Protein AF-A0A4Q3E422-F1 (afdb_monomer_lite)

Structure (mmCIF, N/CA/C/O backbone):
data_AF-A0A4Q3E422-F1
#
_entry.id   AF-A0A4Q3E422-F1
#
loop_
_atom_site.group_PDB
_atom_site.id
_atom_site.type_symbol
_atom_site.label_atom_id
_atom_site.label_alt_id
_atom_site.label_comp_id
_atom_site.label_asym_id
_atom_site.label_entity_id
_atom_site.label_seq_id
_atom_site.pdbx_PDB_ins_code
_atom_site.Cartn_x
_atom_site.Cartn_y
_atom_site.Cartn_z
_atom_site.occupancy
_atom_site.B_iso_or_equiv
_atom_site.auth_seq_id
_atom_site.auth_comp_id
_atom_site.auth_asym_id
_atom_site.auth_atom_id
_atom_site.pdbx_PDB_model_num
ATOM 1 N N . MET A 1 1 ? 2.951 14.937 47.113 1.00 46.03 1 MET A N 1
ATOM 2 C CA . MET A 1 1 ? 3.422 14.580 45.761 1.00 46.03 1 MET A CA 1
ATOM 3 C C . MET A 1 1 ? 2.198 14.173 44.984 1.00 46.03 1 MET A C 1
ATOM 5 O O . MET A 1 1 ? 1.618 13.142 45.289 1.00 46.03 1 MET A O 1
ATOM 9 N N . ASP A 1 2 ? 1.747 15.062 44.110 1.00 48.03 2 ASP A N 1
ATOM 10 C CA . ASP A 1 2 ? 0.617 14.814 43.224 1.00 48.03 2 ASP A CA 1
ATOM 11 C C . ASP A 1 2 ? 1.120 13.920 42.080 1.00 48.03 2 ASP A C 1
ATOM 13 O O . ASP A 1 2 ? 2.033 14.305 41.349 1.00 48.03 2 ASP A O 1
ATOM 17 N N . LEU A 1 3 ? 0.631 12.681 42.018 1.00 59.44 3 LEU A N 1
ATOM 18 C CA . LEU A 1 3 ? 1.033 11.659 41.047 1.00 59.44 3 LEU A CA 1
ATOM 19 C C . LEU A 1 3 ? -0.002 11.597 39.920 1.00 59.44 3 LEU A C 1
ATOM 21 O O . LEU A 1 3 ? -0.572 10.548 39.639 1.00 59.44 3 LEU A O 1
ATOM 25 N N . THR A 1 4 ? -0.265 12.718 39.255 1.00 58.28 4 THR A N 1
ATOM 26 C CA . THR A 1 4 ? -1.031 12.730 38.000 1.00 58.28 4 THR A CA 1
ATOM 27 C C . THR A 1 4 ? -0.114 12.381 36.830 1.00 58.28 4 THR A C 1
ATOM 29 O O . THR A 1 4 ? 0.041 13.120 35.865 1.00 58.28 4 THR A O 1
ATOM 32 N N . GLN A 1 5 ? 0.520 11.210 36.907 1.00 60.44 5 GLN A N 1
ATOM 33 C CA . GLN A 1 5 ? 1.086 10.575 35.729 1.00 60.44 5 GLN A CA 1
ATOM 34 C C . GLN A 1 5 ? -0.089 9.903 35.022 1.00 60.44 5 GLN A C 1
ATOM 36 O O . GLN A 1 5 ? -0.426 8.756 35.304 1.00 60.44 5 GLN A O 1
ATOM 41 N N . THR A 1 6 ? -0.774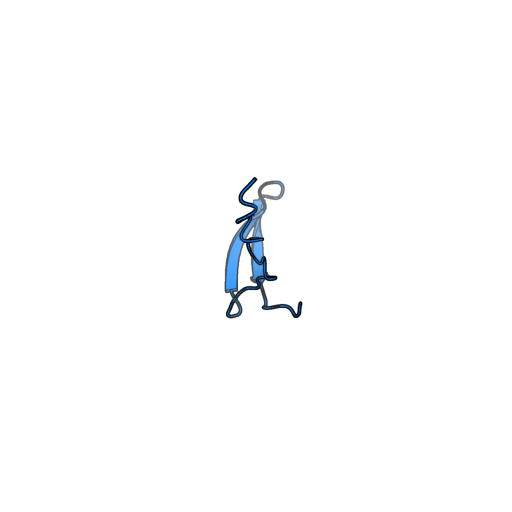 10.637 34.143 1.00 62.31 6 THR A N 1
ATOM 42 C CA . THR A 1 6 ? -1.600 10.014 33.105 1.00 62.31 6 THR A CA 1
ATOM 43 C C . THR A 1 6 ? -0.671 9.097 32.327 1.00 62.31 6 THR A C 1
ATOM 45 O O . THR 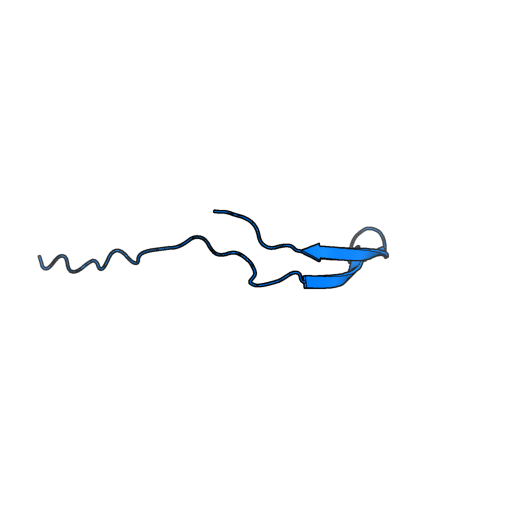A 1 6 ? 0.077 9.556 31.468 1.00 62.31 6 THR A O 1
ATOM 48 N N . ALA A 1 7 ? -0.639 7.818 32.703 1.00 66.50 7 ALA A N 1
ATOM 49 C CA . ALA A 1 7 ? 0.026 6.780 31.943 1.00 66.50 7 ALA A CA 1
ATOM 50 C C . ALA A 1 7 ? -0.580 6.843 30.543 1.00 66.50 7 ALA A C 1
ATOM 52 O O . ALA A 1 7 ? -1.757 6.538 30.352 1.00 66.50 7 ALA A O 1
ATOM 53 N N . GLN A 1 8 ? 0.185 7.386 29.602 1.00 74.00 8 GLN A N 1
ATOM 54 C CA . GLN A 1 8 ? -0.292 7.622 28.256 1.00 74.00 8 GLN A CA 1
ATOM 55 C C . GLN A 1 8 ? -0.495 6.245 27.636 1.00 74.00 8 GLN A C 1
ATOM 57 O O . GLN A 1 8 ? 0.460 5.503 27.433 1.00 74.00 8 GLN A O 1
ATOM 62 N N . GLN A 1 9 ? -1.756 5.854 27.477 1.00 83.19 9 GLN A N 1
ATOM 63 C CA . GLN A 1 9 ? -2.096 4.521 27.014 1.00 83.19 9 GLN A CA 1
ATOM 64 C C . GLN A 1 9 ? -1.681 4.399 25.546 1.00 83.19 9 GLN A C 1
ATOM 66 O O . GLN A 1 9 ? -2.216 5.096 24.684 1.00 83.19 9 GLN A O 1
ATOM 71 N N . GLU A 1 10 ? -0.698 3.546 25.278 1.00 89.00 10 GLU A N 1
ATOM 72 C CA . GLU A 1 10 ? -0.238 3.244 23.927 1.00 89.00 10 GLU A CA 1
ATOM 73 C C . GLU A 1 10 ? -1.030 2.060 23.365 1.00 89.00 10 GLU A C 1
ATOM 75 O O . GLU A 1 10 ? -1.302 1.081 24.064 1.00 89.00 10 GLU A O 1
ATOM 80 N N . PHE A 1 11 ? -1.404 2.152 22.091 1.00 92.00 11 PHE A N 1
ATOM 81 C CA . PHE A 1 11 ? -2.091 1.091 21.360 1.00 92.00 11 PHE A CA 1
ATOM 82 C C . PHE A 1 11 ? -1.223 0.638 20.191 1.00 92.00 11 PHE A C 1
ATOM 84 O O . PHE A 1 11 ? -0.464 1.425 19.619 1.00 92.00 11 PHE A O 1
ATOM 91 N N . GLN A 1 12 ? -1.358 -0.624 19.799 1.00 95.38 12 GLN A N 1
ATOM 92 C CA . GLN A 1 12 ? -0.771 -1.088 18.553 1.00 95.38 12 GLN A CA 1
ATOM 93 C C . GLN A 1 12 ? -1.495 -0.460 17.367 1.00 95.38 12 GLN A C 1
ATOM 95 O O . GLN A 1 12 ? -2.722 -0.365 17.344 1.00 95.38 12 GLN A O 1
ATOM 100 N N . HIS A 1 13 ? -0.717 -0.044 16.374 1.00 96.06 13 HIS A N 1
ATOM 101 C CA . HIS A 1 13 ? -1.233 0.545 15.151 1.00 96.06 13 HIS A CA 1
ATOM 102 C C . HIS A 1 13 ? -0.882 -0.346 13.965 1.00 96.06 13 HIS A C 1
ATOM 104 O O . HIS A 1 13 ? 0.203 -0.920 13.888 1.00 96.06 13 HIS A O 1
ATOM 110 N N . THR A 1 14 ? -1.808 -0.417 13.020 1.00 97.94 14 THR A N 1
ATOM 111 C CA . THR A 1 14 ? -1.615 -1.028 11.707 1.00 97.94 14 THR A CA 1
ATOM 112 C C . THR A 1 14 ? -2.177 -0.090 10.639 1.00 97.94 14 THR A C 1
ATOM 114 O O . THR A 1 14 ? -2.776 0.941 10.959 1.00 97.94 14 THR A O 1
ATOM 117 N N . ILE A 1 15 ? -1.969 -0.407 9.364 1.00 97.81 15 ILE A N 1
ATOM 118 C CA . ILE A 1 15 ? -2.538 0.377 8.262 1.00 97.81 15 ILE A CA 1
ATOM 119 C C . ILE A 1 15 ? -4.030 0.071 8.098 1.00 97.81 15 ILE A C 1
ATOM 121 O O . ILE A 1 15 ? -4.470 -1.054 8.320 1.00 97.81 15 ILE A O 1
ATOM 125 N N . LYS A 1 16 ? -4.819 1.072 7.696 1.00 97.88 16 LYS A N 1
ATOM 126 C CA . LYS A 1 16 ? -6.279 0.935 7.557 1.00 97.88 16 LYS A CA 1
ATOM 127 C C . LYS A 1 16 ? -6.686 0.006 6.408 1.00 97.88 16 LYS A C 1
ATOM 129 O O . LYS A 1 16 ? -7.672 -0.713 6.520 1.00 97.88 16 LYS A O 1
ATOM 134 N N . GLU A 1 17 ? -5.952 0.052 5.303 1.00 98.25 17 GLU A N 1
ATOM 135 C CA . GLU A 1 17 ? -6.249 -0.686 4.076 1.00 98.25 17 GLU A CA 1
ATOM 136 C C . GLU A 1 17 ? -4.958 -1.046 3.329 1.00 98.25 17 GLU A C 1
ATOM 138 O O . GLU A 1 17 ? -3.881 -0.551 3.671 1.00 98.25 17 GLU A O 1
A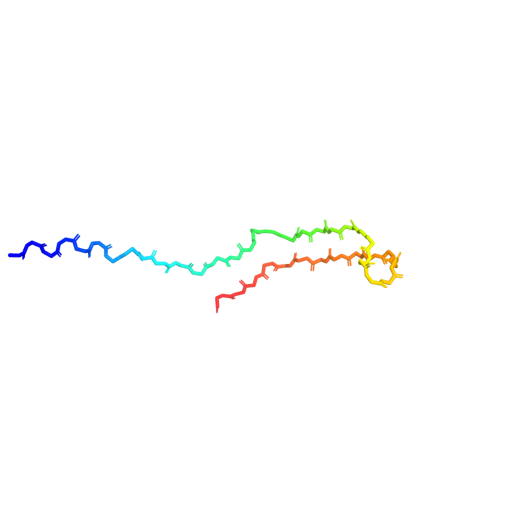TOM 143 N N . GLU A 1 18 ? -5.056 -1.941 2.341 1.00 98.38 18 GLU A N 1
ATOM 144 C CA . GLU A 1 18 ? -3.906 -2.371 1.538 1.00 98.38 18 GLU A CA 1
ATOM 145 C C . GLU A 1 18 ? -3.328 -1.202 0.725 1.00 98.38 18 GLU A C 1
ATOM 147 O O . GLU A 1 18 ? -4.051 -0.497 0.022 1.00 98.38 18 GLU A O 1
ATOM 152 N N . LEU A 1 19 ? -2.005 -1.028 0.790 1.00 98.31 19 LEU A N 1
ATOM 153 C CA . LEU A 1 19 ? -1.274 0.010 0.064 1.00 98.31 19 LEU A CA 1
ATOM 154 C C . LEU A 1 19 ? -0.291 -0.619 -0.924 1.00 98.31 19 LEU A C 1
ATOM 156 O O . LEU A 1 19 ? 0.492 -1.502 -0.568 1.00 98.31 19 LEU A O 1
ATOM 160 N N . THR A 1 20 ? -0.289 -0.114 -2.158 1.00 98.44 20 THR A N 1
ATOM 161 C CA . THR A 1 20 ? 0.675 -0.507 -3.192 1.00 98.44 20 THR A CA 1
ATOM 162 C C . THR A 1 20 ? 1.686 0.607 -3.438 1.00 98.44 20 THR A C 1
ATOM 164 O O . THR A 1 20 ? 1.306 1.757 -3.644 1.00 98.44 20 THR A O 1
ATOM 167 N N . ILE A 1 21 ? 2.974 0.258 -3.447 1.00 98.12 21 ILE A N 1
ATOM 168 C CA . ILE A 1 21 ? 4.084 1.181 -3.712 1.00 98.12 21 ILE A CA 1
ATOM 169 C C . ILE A 1 21 ? 4.966 0.592 -4.812 1.00 98.12 21 ILE A C 1
ATOM 171 O O . ILE A 1 21 ? 5.335 -0.580 -4.754 1.00 98.12 21 ILE A O 1
ATOM 175 N N . THR A 1 22 ? 5.345 1.410 -5.790 1.00 98.38 22 THR A N 1
ATOM 176 C CA . THR A 1 22 ? 6.271 1.033 -6.867 1.00 98.38 22 THR A CA 1
ATOM 177 C C . THR A 1 22 ? 7.530 1.886 -6.817 1.00 98.38 22 THR A C 1
ATOM 179 O O . THR A 1 22 ? 7.443 3.093 -6.598 1.00 98.38 22 THR A O 1
ATOM 182 N N . GLY A 1 23 ? 8.693 1.290 -7.066 1.00 97.94 23 GLY A N 1
ATOM 183 C CA . GLY A 1 23 ? 9.959 2.022 -7.095 1.00 97.94 23 GLY A CA 1
ATOM 184 C C . GLY A 1 23 ? 11.131 1.176 -7.577 1.00 97.94 23 GLY A C 1
ATOM 185 O O . GLY A 1 23 ? 10.939 0.067 -8.072 1.00 97.94 23 GLY A O 1
ATOM 186 N N . ALA A 1 24 ? 12.345 1.705 -7.422 1.00 98.06 24 ALA A N 1
ATOM 187 C CA . ALA A 1 24 ? 13.587 0.997 -7.717 1.00 98.06 24 ALA A CA 1
ATOM 188 C C . ALA A 1 24 ? 14.310 0.598 -6.421 1.00 98.06 24 ALA A C 1
ATOM 190 O O . ALA A 1 24 ? 14.382 1.385 -5.476 1.00 98.06 24 ALA A O 1
ATOM 191 N N . GLY A 1 25 ? 14.872 -0.611 -6.376 1.00 97.81 25 GLY A N 1
ATOM 192 C CA . GLY A 1 25 ? 15.702 -1.059 -5.260 1.00 97.81 25 GLY A CA 1
ATOM 193 C C . GLY A 1 25 ? 17.014 -0.276 -5.203 1.00 97.81 25 GLY A C 1
ATOM 194 O O . GLY A 1 25 ? 17.774 -0.290 -6.166 1.00 97.81 25 GLY A O 1
ATOM 195 N N . ILE A 1 26 ? 17.317 0.371 -4.075 1.00 97.75 26 ILE A N 1
ATOM 196 C CA . ILE A 1 26 ? 18.454 1.310 -3.976 1.00 97.75 26 ILE A CA 1
ATOM 197 C C . ILE A 1 26 ? 19.826 0.669 -4.246 1.00 97.75 26 ILE A C 1
ATOM 199 O O . ILE A 1 26 ? 20.748 1.353 -4.675 1.00 97.75 26 ILE A O 1
ATOM 203 N N . HIS A 1 27 ? 19.961 -0.641 -4.022 1.00 97.94 27 HIS A N 1
ATOM 204 C CA . HIS A 1 27 ? 21.208 -1.381 -4.244 1.00 97.94 27 HIS A CA 1
ATOM 205 C C . HIS A 1 27 ? 21.223 -2.179 -5.551 1.00 97.94 27 HIS A C 1
ATOM 207 O O . HIS A 1 27 ? 22.292 -2.536 -6.033 1.00 97.94 27 HIS A O 1
ATOM 213 N N . THR A 1 28 ? 20.051 -2.485 -6.115 1.00 97.88 2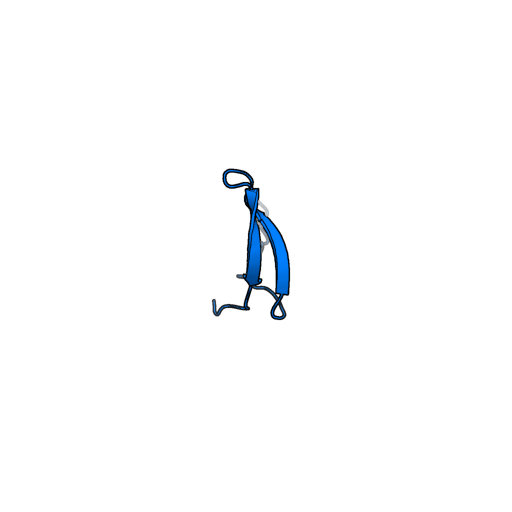8 THR A N 1
ATOM 214 C CA . THR A 1 28 ? 19.926 -3.371 -7.284 1.00 97.88 28 THR A CA 1
ATOM 215 C C . THR A 1 28 ? 19.501 -2.632 -8.549 1.00 97.88 28 THR A C 1
ATOM 217 O O . THR A 1 28 ? 19.663 -3.162 -9.643 1.00 97.88 28 THR A O 1
ATOM 220 N N . GLY A 1 29 ? 18.911 -1.441 -8.418 1.00 97.56 29 GLY A N 1
ATOM 221 C CA . GLY A 1 29 ? 18.274 -0.699 -9.508 1.00 97.56 29 GLY A CA 1
ATOM 222 C C . GLY A 1 29 ? 17.025 -1.377 -10.083 1.00 97.56 29 GLY A C 1
ATOM 223 O O . GLY A 1 29 ? 16.419 -0.853 -11.014 1.00 97.56 29 GLY A O 1
ATOM 224 N N . GLN A 1 30 ? 16.625 -2.5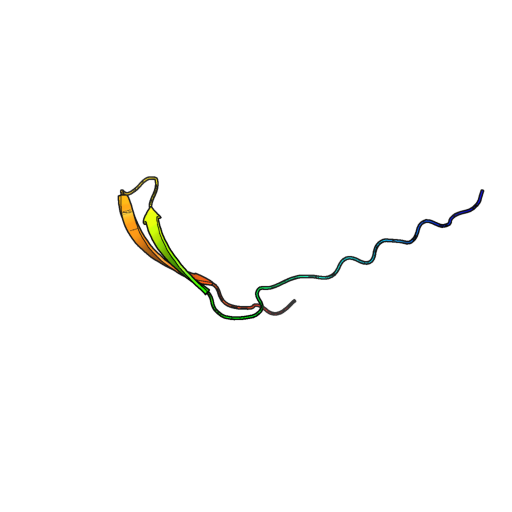36 -9.555 1.00 98.38 30 GLN A N 1
ATOM 225 C CA . GLN A 1 30 ? 15.507 -3.307 -10.087 1.00 98.38 30 GLN A CA 1
ATOM 226 C C . GLN A 1 30 ? 14.176 -2.661 -9.717 1.00 98.38 30 GLN A C 1
ATOM 228 O O . GLN A 1 30 ? 14.009 -2.178 -8.597 1.00 98.38 30 GLN A O 1
ATOM 233 N N . ALA A 1 31 ? 13.218 -2.696 -10.643 1.00 98.31 31 ALA A N 1
ATOM 234 C CA . ALA A 1 31 ? 11.850 -2.290 -10.364 1.00 98.31 31 ALA A CA 1
ATOM 235 C C . ALA A 1 31 ? 11.201 -3.265 -9.370 1.00 98.31 31 ALA A C 1
ATOM 237 O O . ALA A 1 31 ? 11.247 -4.481 -9.557 1.00 98.31 31 ALA A O 1
ATOM 238 N N . VAL A 1 32 ? 10.575 -2.727 -8.326 1.00 97.81 32 VAL A N 1
ATOM 239 C CA . VAL A 1 32 ? 9.891 -3.489 -7.279 1.00 97.81 32 VAL A CA 1
ATOM 240 C C . VAL A 1 32 ? 8.491 -2.926 -7.083 1.00 97.81 32 VAL A C 1
ATOM 242 O O . VAL A 1 32 ? 8.272 -1.715 -7.136 1.00 97.81 32 VAL A O 1
ATOM 245 N N . THR A 1 33 ? 7.540 -3.823 -6.832 1.00 98.25 33 THR A N 1
ATOM 246 C CA . THR A 1 33 ? 6.193 -3.485 -6.363 1.00 98.25 33 THR A CA 1
ATOM 247 C C . THR A 1 33 ? 5.994 -4.084 -4.978 1.00 98.25 33 THR A C 1
ATOM 249 O O . THR A 1 33 ? 6.057 -5.301 -4.817 1.00 98.25 33 THR A O 1
ATOM 252 N N . MET A 1 34 ? 5.751 -3.239 -3.982 1.00 98.12 34 MET A N 1
ATOM 253 C CA . MET A 1 34 ? 5.434 -3.645 -2.616 1.00 98.12 34 MET A CA 1
ATOM 254 C C . MET A 1 34 ? 3.930 -3.558 -2.384 1.00 98.12 34 MET A C 1
ATOM 256 O O . MET A 1 34 ? 3.285 -2.608 -2.826 1.00 98.12 34 MET A O 1
ATOM 260 N N . ARG A 1 35 ? 3.391 -4.541 -1.662 1.00 98.31 35 ARG A N 1
ATOM 261 C CA . ARG A 1 35 ? 2.003 -4.563 -1.194 1.00 98.31 35 ARG A CA 1
ATOM 262 C C . ARG A 1 35 ? 2.012 -4.695 0.319 1.00 98.31 35 ARG A C 1
ATOM 264 O O . ARG A 1 35 ? 2.410 -5.736 0.838 1.00 98.31 35 ARG A O 1
ATOM 271 N N . LEU A 1 36 ? 1.626 -3.631 1.010 1.00 98.25 36 LEU A N 1
ATOM 272 C CA . LEU A 1 36 ? 1.522 -3.605 2.462 1.00 98.25 36 LEU A CA 1
ATOM 273 C C . LEU A 1 36 ? 0.074 -3.901 2.839 1.00 98.25 36 LEU A C 1
ATOM 275 O O . LEU A 1 36 ? -0.834 -3.302 2.269 1.00 98.25 36 LEU A O 1
ATOM 279 N N . LYS A 1 37 ? -0.138 -4.808 3.794 1.00 98.38 37 LYS A N 1
ATOM 280 C CA . LYS A 1 37 ? -1.469 -5.234 4.244 1.00 98.38 37 LYS A CA 1
ATOM 281 C C . LYS A 1 37 ? -1.660 -4.939 5.734 1.00 98.38 37 LYS A C 1
ATOM 283 O O . LYS A 1 37 ? -0.670 -4.989 6.466 1.00 98.38 37 LYS A O 1
ATOM 288 N N . PRO A 1 38 ? -2.898 -4.659 6.183 1.00 98.38 38 PRO A N 1
ATOM 289 C CA . PRO A 1 38 ? -3.216 -4.635 7.606 1.00 98.38 38 PRO A CA 1
ATOM 290 C C . PRO A 1 38 ? -2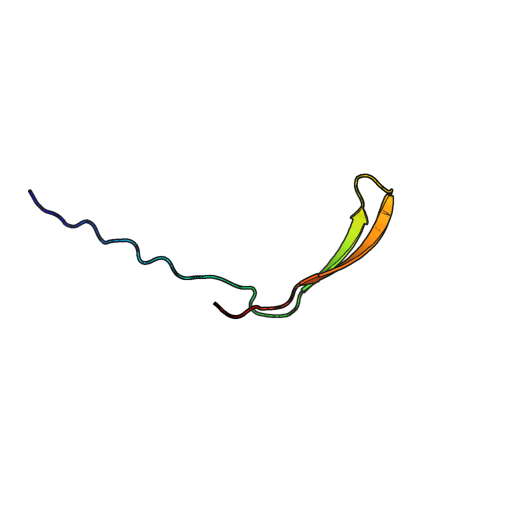.824 -5.953 8.287 1.00 98.38 38 PRO A C 1
ATOM 292 O O . PRO A 1 38 ? -2.850 -7.014 7.658 1.00 98.38 38 PRO A O 1
ATOM 295 N N . ALA A 1 39 ? -2.486 -5.875 9.570 1.00 97.88 39 ALA A N 1
ATOM 296 C CA . ALA A 1 39 ? -2.097 -7.015 10.396 1.00 97.88 39 ALA A CA 1
ATOM 297 C C . ALA A 1 39 ? -2.790 -6.951 11.761 1.00 97.88 39 ALA A C 1
ATOM 299 O O . ALA A 1 39 ? -3.056 -5.857 12.265 1.00 97.88 39 ALA A O 1
ATOM 300 N N . GLU A 1 40 ? -3.084 -8.122 12.328 1.00 96.25 40 GLU A N 1
ATOM 301 C CA . GLU A 1 40 ? -3.648 -8.250 13.675 1.00 96.25 40 GLU A CA 1
ATOM 302 C C . GLU A 1 40 ? -2.641 -7.789 14.749 1.00 96.25 40 GLU A C 1
ATOM 304 O O . GLU A 1 40 ? -1.436 -7.781 14.469 1.00 96.25 40 GLU A O 1
ATOM 309 N N . PRO A 1 41 ? -3.120 -7.371 15.940 1.00 90.75 41 PRO A N 1
ATOM 310 C CA . PRO A 1 41 ? -2.264 -7.020 17.065 1.00 90.75 41 PRO A CA 1
ATOM 311 C C . PRO A 1 41 ? -1.321 -8.149 17.513 1.00 90.75 41 PRO A C 1
ATOM 313 O O . PRO A 1 41 ? -1.834 -9.251 17.804 1.00 90.75 41 PRO A O 1
#

Secondary structure (DSSP, 8-state):
---------------SS-EEEEEE-TTT--EEEEEE-----

Foldseek 3Di:
DDPPPPVPDDDDDWDPAKDWDWDADPVPRDIDIDIGGTDDD

pLDDT: mean 89.47, std 15.57, range [46.03, 98.44]

Sequence (41 aa):
MDLTQTAQQEFQHTIKEELTITGAGIHTGQAVTMRLKPAEP

Radius of gyration: 19.24 Å; chains: 1; bounding box: 28×23×56 Å